Protein AF-A0A3L9I9H5-F1 (afdb_monomer_lite)

Radius of gyration: 28.95 Å; chains: 1; bounding box: 59×63×73 Å

Structure (mmCIF, N/CA/C/O backbone):
data_AF-A0A3L9I9H5-F1
#
_entry.id   AF-A0A3L9I9H5-F1
#
loop_
_atom_site.group_PDB
_atom_site.id
_atom_site.type_symbol
_atom_site.label_atom_id
_atom_site.label_alt_id
_atom_site.label_comp_id
_atom_site.label_asym_id
_atom_site.label_entity_id
_atom_site.label_seq_id
_atom_site.pdbx_PDB_ins_code
_atom_site.Cartn_x
_atom_site.Cartn_y
_atom_site.Cartn_z
_atom_site.occupancy
_atom_site.B_iso_or_equiv
_atom_site.auth_seq_id
_atom_site.auth_comp_id
_atom_site.auth_asym_id
_atom_site.auth_atom_id
_atom_site.pdbx_PDB_model_num
ATOM 1 N N . MET A 1 1 ? -47.687 -34.216 54.002 1.00 52.28 1 MET A N 1
ATOM 2 C CA . MET A 1 1 ? -46.566 -35.185 54.002 1.00 52.28 1 MET A CA 1
ATOM 3 C C . MET A 1 1 ? -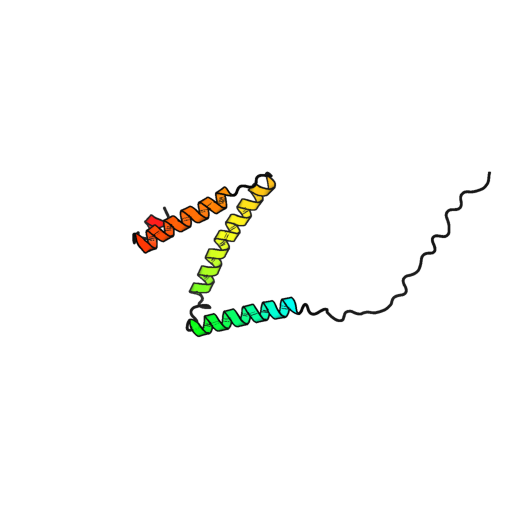46.639 -36.005 52.724 1.00 52.28 1 MET A C 1
ATOM 5 O O . MET A 1 1 ? -47.743 -36.356 52.338 1.00 52.28 1 MET A O 1
ATOM 9 N N . SER A 1 2 ? -45.480 -36.330 52.139 1.00 53.78 2 SER A N 1
ATOM 10 C CA . SER A 1 2 ? -45.273 -37.082 50.885 1.00 53.78 2 SER A CA 1
ATOM 11 C C . SER A 1 2 ? -45.312 -36.236 49.607 1.00 53.78 2 SER A C 1
ATOM 13 O O . SER A 1 2 ? -46.344 -35.667 49.297 1.00 53.78 2 SER A O 1
ATOM 15 N N . LYS A 1 3 ? -44.277 -36.120 48.775 1.00 56.28 3 LYS A N 1
ATOM 16 C CA . LYS A 1 3 ? -42.833 -36.400 48.838 1.00 56.28 3 LYS A CA 1
ATOM 17 C C . LYS A 1 3 ? -42.300 -35.749 47.552 1.00 56.28 3 LYS A C 1
ATOM 19 O O . LYS A 1 3 ? -42.800 -36.048 46.473 1.00 56.28 3 LYS A O 1
ATOM 24 N N . SER A 1 4 ? -41.327 -34.854 47.654 1.00 62.91 4 SER A N 1
ATOM 25 C CA . SER A 1 4 ? -40.497 -34.461 46.515 1.00 62.91 4 SER A CA 1
ATOM 26 C C . SER A 1 4 ? -39.667 -35.671 46.090 1.00 62.91 4 SER A C 1
ATOM 28 O O . SER A 1 4 ? -38.925 -36.194 46.921 1.00 62.91 4 SER A O 1
ATOM 30 N N . ASN A 1 5 ? -39.756 -36.105 44.832 1.00 60.75 5 ASN A N 1
ATOM 31 C CA . ASN A 1 5 ? -38.717 -36.959 44.259 1.00 60.75 5 ASN A CA 1
ATOM 32 C C . ASN A 1 5 ? -38.353 -36.521 42.831 1.00 60.75 5 ASN A C 1
ATOM 34 O O . ASN A 1 5 ? -38.993 -36.947 41.870 1.00 60.75 5 ASN A O 1
ATOM 38 N N . PRO A 1 6 ? -37.337 -35.657 42.685 1.00 61.06 6 PRO A N 1
ATOM 39 C CA . PRO A 1 6 ? -36.704 -35.358 41.412 1.00 61.06 6 PRO A CA 1
ATOM 40 C C . PRO A 1 6 ? -35.603 -36.395 41.160 1.00 61.06 6 PRO A C 1
ATOM 42 O O . PRO A 1 6 ? -34.468 -36.209 41.586 1.00 61.06 6 PRO A O 1
ATOM 45 N N . SER A 1 7 ? -35.915 -37.533 40.539 1.00 65.50 7 SER A N 1
ATOM 46 C CA . SER A 1 7 ? -34.901 -38.557 40.237 1.00 65.50 7 SER A CA 1
ATOM 47 C C . SER A 1 7 ? -35.367 -39.500 39.135 1.00 65.50 7 SER A C 1
ATOM 49 O O . SER A 1 7 ? -35.744 -40.622 39.425 1.00 65.50 7 SER A O 1
ATOM 51 N N . GLU A 1 8 ? -35.366 -39.033 37.886 1.00 62.00 8 GLU A N 1
ATOM 52 C CA . GLU A 1 8 ? -35.097 -39.877 36.709 1.00 62.00 8 GLU A CA 1
ATOM 53 C C . GLU A 1 8 ? -34.897 -38.989 35.472 1.00 62.00 8 GLU A C 1
ATOM 55 O O . GLU A 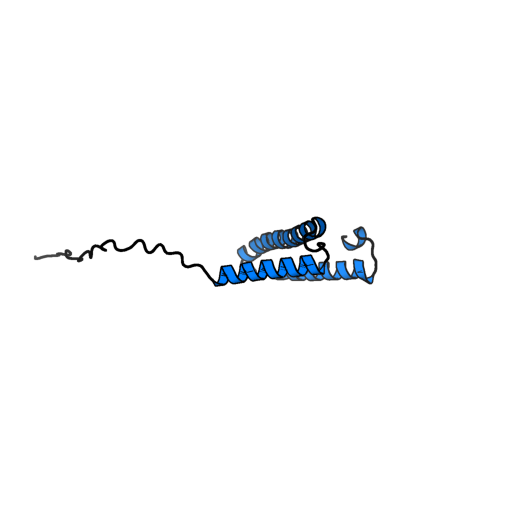1 8 ? -35.602 -39.051 34.467 1.00 62.00 8 GLU A O 1
ATOM 60 N N . VAL A 1 9 ? -33.881 -38.121 35.536 1.00 60.41 9 VAL A N 1
ATOM 61 C CA . VAL A 1 9 ? -33.251 -37.657 34.299 1.00 60.41 9 VAL A CA 1
ATOM 62 C C . VAL A 1 9 ? -32.510 -38.868 33.754 1.00 60.41 9 VAL A C 1
ATOM 64 O O . VAL A 1 9 ? -31.427 -39.213 34.223 1.00 60.41 9 VAL A O 1
ATOM 67 N N . LYS A 1 10 ? -33.145 -39.557 32.806 1.00 60.72 10 LYS A N 1
ATOM 68 C CA . LYS A 1 10 ? -32.541 -40.620 32.009 1.00 60.72 10 LYS A CA 1
ATOM 69 C C . LYS A 1 10 ? -31.348 -40.019 31.265 1.00 60.72 10 LYS A C 1
ATOM 71 O O . LYS A 1 10 ? -31.493 -39.477 30.173 1.00 60.72 10 LYS A O 1
ATOM 76 N N . LEU A 1 11 ? -30.178 -40.072 31.898 1.00 60.41 11 LEU A N 1
ATOM 77 C CA . LEU A 1 11 ? -28.890 -39.774 31.289 1.00 60.41 11 LEU A CA 1
ATOM 78 C C . LEU A 1 11 ? -28.681 -40.791 30.170 1.00 60.41 11 LEU A C 1
ATOM 80 O O . LEU A 1 11 ? -28.235 -41.915 30.393 1.00 60.41 11 LEU A O 1
ATOM 84 N N . ALA A 1 12 ? -29.067 -40.407 28.958 1.00 63.62 12 ALA A N 1
ATOM 85 C CA . ALA A 1 12 ? -28.627 -41.090 27.762 1.00 63.62 12 ALA A CA 1
ATOM 86 C C . ALA A 1 12 ? -27.102 -40.951 27.712 1.00 63.62 12 ALA A C 1
ATOM 88 O O . ALA A 1 12 ? -26.579 -39.864 27.479 1.00 63.62 12 ALA A O 1
ATOM 89 N N . VAL A 1 13 ? -26.398 -42.044 27.996 1.00 67.81 13 VAL A N 1
ATOM 90 C CA . VAL A 1 13 ? -24.962 -42.164 27.752 1.00 67.81 13 VAL A CA 1
ATOM 91 C C . VAL A 1 13 ? -24.767 -42.003 26.244 1.00 67.81 13 VAL A C 1
ATOM 93 O O . VAL A 1 13 ? -25.289 -42.835 25.497 1.00 67.81 13 VAL A O 1
ATOM 96 N N . PRO A 1 14 ? -24.060 -40.970 25.755 1.00 61.94 14 PRO A N 1
ATOM 97 C CA . PRO A 1 14 ? -23.662 -40.959 24.363 1.00 61.94 14 PRO A CA 1
ATOM 98 C C . PRO A 1 14 ? -22.609 -42.056 24.200 1.00 61.94 14 PRO A C 1
ATOM 100 O O . PRO A 1 14 ? -21.460 -41.915 24.616 1.00 61.94 14 PRO A O 1
ATOM 103 N N . THR A 1 15 ? -23.026 -43.193 23.647 1.00 61.25 15 THR A N 1
ATOM 104 C CA . THR A 1 15 ? -22.126 -44.238 23.166 1.00 61.25 15 THR A CA 1
ATOM 105 C C . THR A 1 15 ? -21.186 -43.634 22.134 1.00 61.25 15 THR A C 1
ATOM 107 O O . THR A 1 15 ? -21.619 -43.073 21.126 1.00 61.25 15 THR A O 1
ATOM 110 N N . SER A 1 16 ? -19.894 -43.748 22.422 1.00 67.00 16 SER A N 1
ATOM 111 C CA . SER A 1 16 ? -18.788 -43.442 21.528 1.00 67.00 16 SER A CA 1
ATOM 112 C C . SER A 1 16 ? -18.981 -44.119 20.169 1.00 67.00 16 SER A C 1
ATOM 114 O O . SER A 1 16 ? -19.199 -45.325 20.082 1.00 67.00 16 SER A O 1
ATOM 116 N N . GLY A 1 17 ? -18.879 -43.344 19.090 1.00 51.88 17 GLY A N 1
ATOM 117 C CA . GLY A 1 17 ? -19.072 -43.869 17.745 1.00 51.88 17 GLY A CA 1
ATOM 118 C C . GLY A 1 17 ? -18.466 -42.976 16.676 1.00 51.88 17 GLY A C 1
ATOM 119 O O . GLY A 1 17 ? -19.143 -42.116 16.129 1.00 51.88 17 GLY A O 1
ATOM 120 N N . GLY A 1 18 ? -17.199 -43.239 16.355 1.00 52.94 18 GLY A N 1
ATOM 121 C CA . GLY A 1 18 ? -16.605 -42.874 15.073 1.00 52.94 18 GLY A CA 1
ATOM 122 C C . GLY A 1 18 ? -15.670 -41.674 15.113 1.00 52.94 18 GLY A C 1
ATOM 123 O O . GLY A 1 18 ? -16.093 -40.526 15.016 1.00 52.94 18 GLY A O 1
ATOM 124 N N . PHE A 1 19 ? -14.367 -41.957 15.113 1.00 60.00 19 PHE A N 1
ATOM 125 C CA . PHE A 1 19 ? -13.364 -41.074 14.523 1.00 60.00 19 PHE A CA 1
ATOM 126 C C . PHE A 1 19 ? -13.673 -40.883 13.026 1.00 60.00 19 PHE A C 1
ATOM 128 O O . PHE A 1 19 ? -13.020 -41.469 12.169 1.00 60.00 19 PHE A O 1
ATOM 135 N N . SER A 1 20 ? -14.657 -40.052 12.685 1.00 58.19 20 SER A N 1
ATOM 136 C CA . SER A 1 20 ? -14.831 -39.553 11.318 1.00 58.19 20 SER A CA 1
ATOM 137 C C . SER A 1 20 ? -14.047 -38.252 11.156 1.00 58.19 20 SER A C 1
ATOM 139 O O . SER A 1 20 ? -14.580 -37.206 10.803 1.00 58.19 20 SER A O 1
ATOM 141 N N . GLY A 1 21 ? -12.746 -38.322 11.444 1.00 60.34 21 GLY A N 1
ATOM 142 C CA . GLY A 1 21 ? -11.775 -37.261 11.177 1.00 60.34 21 GLY A CA 1
ATOM 143 C C . GLY A 1 21 ? -11.319 -37.245 9.717 1.00 60.34 21 GLY A C 1
ATOM 144 O O . GLY A 1 21 ? -10.148 -36.977 9.446 1.00 60.34 21 GLY A O 1
ATOM 145 N N . LEU A 1 22 ? -12.205 -37.570 8.769 1.00 60.28 22 LEU A N 1
ATOM 146 C CA . LEU A 1 22 ? -11.900 -37.474 7.346 1.00 60.28 22 LEU A CA 1
ATOM 147 C C . LEU A 1 22 ? -12.185 -36.043 6.884 1.00 60.28 22 LEU A C 1
ATOM 149 O O . LEU A 1 22 ? -13.309 -35.668 6.566 1.00 60.28 22 LEU A O 1
ATOM 153 N N . LYS A 1 23 ? -11.114 -35.249 6.963 1.00 60.78 23 LYS A N 1
ATOM 154 C CA . LYS A 1 23 ? -10.952 -33.853 6.540 1.00 60.78 23 LYS A CA 1
ATOM 155 C C . LYS A 1 23 ? -11.960 -33.416 5.471 1.00 60.78 23 LYS A C 1
ATOM 157 O O . LYS A 1 23 ? -11.850 -33.815 4.314 1.00 60.78 23 LYS A O 1
ATOM 162 N N . SER A 1 24 ? -12.848 -32.491 5.828 1.00 68.38 24 SER A N 1
ATOM 163 C CA . SER A 1 24 ? -13.501 -31.630 4.847 1.00 68.38 24 SER A CA 1
ATOM 164 C C . SER A 1 24 ? -12.432 -30.735 4.213 1.00 68.38 24 SER A C 1
ATOM 166 O O . SER A 1 24 ? -12.001 -29.725 4.768 1.00 68.38 24 SER A O 1
ATOM 168 N N . LEU A 1 25 ? -11.931 -31.139 3.047 1.00 70.69 25 LEU A N 1
ATOM 169 C CA . LEU A 1 25 ? -11.130 -30.251 2.216 1.00 70.69 25 LEU A CA 1
ATOM 170 C C . LEU A 1 25 ? -12.061 -29.146 1.716 1.00 70.69 25 LEU A C 1
ATOM 172 O O . LEU A 1 25 ? -12.976 -29.398 0.935 1.00 70.69 25 LEU A O 1
ATOM 176 N N . ASN A 1 26 ? -11.839 -27.920 2.188 1.00 85.06 26 ASN A N 1
ATOM 177 C CA . ASN A 1 26 ? -12.552 -26.745 1.704 1.00 85.06 26 ASN A CA 1
ATOM 178 C C . ASN A 1 26 ? -12.134 -26.489 0.251 1.00 85.06 26 ASN A C 1
ATOM 180 O O . ASN A 1 26 ? -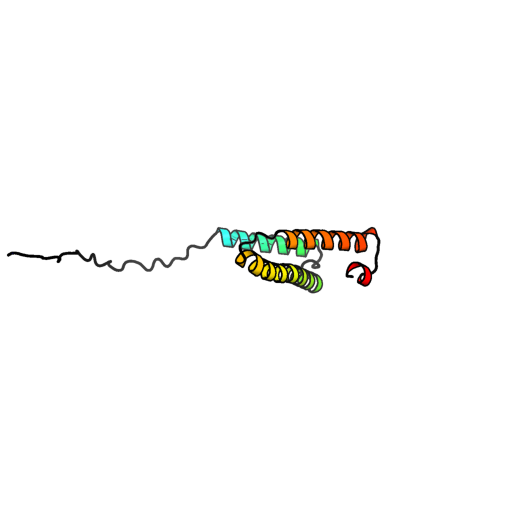11.172 -25.764 -0.004 1.00 85.06 26 ASN A O 1
ATOM 184 N N . PHE A 1 27 ? -12.837 -27.104 -0.704 1.00 89.88 27 PHE A N 1
ATOM 185 C CA . PHE A 1 27 ? -12.559 -26.984 -2.140 1.00 89.88 27 PHE A CA 1
ATOM 186 C C . PHE A 1 27 ? -12.471 -25.515 -2.581 1.00 89.88 27 PHE A C 1
ATOM 188 O O . PHE A 1 27 ? -11.606 -25.156 -3.370 1.00 89.88 27 PHE A O 1
ATOM 195 N N . GLN A 1 28 ? -13.277 -24.640 -1.973 1.00 90.62 28 GLN A N 1
ATOM 196 C CA . GLN A 1 28 ? -13.214 -23.193 -2.174 1.00 90.62 28 GLN A CA 1
ATOM 197 C C . GLN A 1 28 ? -11.837 -22.590 -1.848 1.00 90.62 28 GLN A C 1
ATOM 199 O O . GLN A 1 28 ? -11.334 -21.775 -2.615 1.00 90.62 28 GLN A O 1
ATOM 204 N N . VAL A 1 29 ? -11.201 -22.997 -0.743 1.00 91.44 29 VAL A N 1
ATOM 205 C CA . VAL A 1 29 ? -9.860 -22.513 -0.368 1.00 91.44 29 VAL A CA 1
ATOM 206 C C . VAL A 1 29 ? -8.827 -22.994 -1.381 1.00 91.44 29 VAL A C 1
ATOM 208 O O . VAL A 1 29 ? -7.961 -22.225 -1.786 1.00 91.44 29 VAL A O 1
ATOM 211 N N . PHE A 1 30 ? -8.947 -24.241 -1.839 1.00 92.25 30 PHE A N 1
ATOM 212 C CA . PHE A 1 30 ? -8.058 -24.784 -2.862 1.00 92.25 30 PHE A CA 1
ATOM 213 C C . PHE A 1 30 ? -8.184 -24.024 -4.189 1.00 92.25 30 PHE A C 1
ATOM 215 O O . PHE A 1 30 ? -7.173 -23.619 -4.756 1.00 92.25 30 PHE A O 1
ATOM 222 N N . VAL A 1 31 ? -9.413 -23.758 -4.642 1.00 94.62 31 VAL A N 1
ATOM 223 C CA . VAL A 1 31 ? -9.676 -22.961 -5.850 1.00 94.62 31 VAL A CA 1
ATOM 224 C C . VAL A 1 31 ? -9.145 -21.533 -5.699 1.00 94.62 31 VAL A C 1
ATOM 226 O O . VAL A 1 31 ? -8.519 -21.023 -6.623 1.00 94.62 31 VAL A O 1
ATOM 229 N N . MET A 1 32 ? -9.327 -20.900 -4.537 1.00 95.75 32 MET A N 1
ATOM 230 C CA . MET A 1 32 ? -8.816 -19.550 -4.273 1.00 95.75 32 MET A CA 1
ATOM 231 C C . MET A 1 32 ? -7.283 -19.497 -4.318 1.00 95.75 32 MET A C 1
ATOM 233 O O . MET A 1 32 ? -6.719 -18.620 -4.969 1.00 95.75 32 MET A O 1
ATOM 237 N N . ILE A 1 33 ? -6.602 -20.449 -3.676 1.00 95.81 33 ILE A N 1
ATOM 238 C CA . ILE A 1 33 ? -5.135 -20.537 -3.711 1.00 95.81 33 ILE A CA 1
ATOM 239 C C . ILE A 1 33 ? -4.652 -20.801 -5.142 1.00 95.81 33 ILE A C 1
ATOM 241 O O . ILE A 1 33 ? -3.725 -20.136 -5.603 1.00 95.81 33 ILE A O 1
ATOM 245 N N . ALA A 1 34 ? -5.296 -21.722 -5.864 1.00 96.19 34 ALA A N 1
ATOM 246 C CA . ALA A 1 34 ? -4.965 -22.008 -7.257 1.00 96.19 34 ALA A CA 1
ATOM 247 C C . ALA A 1 34 ? -5.133 -20.768 -8.150 1.00 96.19 34 ALA A C 1
ATOM 249 O O . ALA A 1 34 ? -4.261 -20.488 -8.971 1.00 96.19 34 ALA A O 1
ATOM 250 N N . ALA A 1 35 ? -6.201 -19.987 -7.951 1.00 96.50 35 ALA A N 1
ATOM 251 C CA . ALA A 1 35 ? -6.429 -18.737 -8.669 1.00 96.50 35 ALA A CA 1
ATOM 252 C C . ALA A 1 35 ? -5.335 -17.697 -8.380 1.00 96.50 35 ALA A C 1
ATOM 254 O O . ALA A 1 35 ? -4.812 -17.093 -9.316 1.00 96.50 35 ALA A O 1
ATOM 255 N N . ILE A 1 36 ? -4.934 -17.527 -7.114 1.00 96.31 36 ILE A N 1
ATOM 256 C CA . ILE A 1 36 ? -3.840 -16.615 -6.739 1.00 96.31 36 ILE A CA 1
ATOM 257 C C . ILE A 1 36 ? -2.540 -17.029 -7.430 1.00 96.31 36 ILE A C 1
ATOM 259 O O . ILE A 1 36 ? -1.895 -16.197 -8.064 1.00 96.31 36 ILE A O 1
ATOM 263 N N . ILE A 1 37 ? -2.172 -18.311 -7.361 1.00 96.75 37 ILE A N 1
ATOM 264 C CA . ILE A 1 37 ? -0.947 -18.814 -7.995 1.00 96.75 37 ILE A CA 1
ATOM 265 C C . ILE A 1 37 ? -0.999 -18.599 -9.511 1.00 96.75 37 ILE A C 1
ATOM 267 O O . ILE A 1 37 ? -0.026 -18.118 -10.090 1.00 96.75 37 ILE A O 1
ATOM 271 N N . ALA A 1 38 ? -2.129 -18.902 -10.154 1.00 97.31 38 ALA A N 1
ATOM 272 C CA . ALA A 1 38 ? -2.299 -18.702 -11.590 1.00 97.31 38 ALA A CA 1
ATOM 273 C C . ALA A 1 38 ? -2.111 -17.228 -11.987 1.00 97.31 38 ALA A C 1
ATOM 275 O O . ALA A 1 38 ? -1.376 -16.938 -12.930 1.00 97.31 38 ALA A O 1
ATOM 276 N N . ILE A 1 39 ? -2.707 -16.298 -11.234 1.00 96.25 39 ILE A N 1
ATOM 277 C CA . ILE A 1 39 ? -2.551 -14.853 -11.447 1.00 96.25 39 ILE A CA 1
ATOM 278 C C . ILE A 1 39 ? -1.090 -14.428 -11.246 1.00 96.25 39 ILE A C 1
ATOM 280 O O . ILE A 1 39 ? -0.541 -13.705 -12.078 1.00 96.25 39 ILE A O 1
ATOM 284 N N . MET A 1 40 ? -0.434 -14.900 -10.182 1.00 95.31 40 MET A N 1
ATOM 285 C CA . MET A 1 40 ? 0.972 -14.583 -9.914 1.00 95.31 40 MET A CA 1
ATOM 286 C C . MET A 1 40 ? 1.884 -15.070 -11.042 1.00 95.31 40 MET A C 1
ATOM 288 O O . MET A 1 40 ? 2.749 -14.317 -11.486 1.00 95.31 40 MET A O 1
ATOM 292 N N . LEU A 1 41 ? 1.688 -16.294 -11.540 1.00 96.44 41 LEU A N 1
ATOM 293 C CA . LEU A 1 41 ? 2.462 -16.838 -12.659 1.00 96.44 41 LEU A CA 1
ATOM 294 C C . LEU A 1 41 ? 2.203 -16.060 -13.951 1.00 96.44 41 LEU A C 1
ATOM 296 O O . LEU A 1 41 ? 3.156 -15.704 -14.643 1.00 96.44 41 LEU A O 1
ATOM 300 N N . PHE A 1 42 ? 0.940 -15.741 -14.240 1.00 97.31 42 PHE A N 1
ATOM 301 C CA . PHE A 1 42 ? 0.557 -14.947 -15.406 1.00 97.31 42 PHE A CA 1
ATOM 302 C C . PHE A 1 42 ? 1.250 -13.578 -15.413 1.00 97.31 42 PHE A C 1
ATOM 304 O O . PHE A 1 42 ? 1.888 -13.215 -16.403 1.00 97.31 42 PHE A O 1
ATOM 311 N N . PHE A 1 43 ? 1.194 -12.835 -14.303 1.00 96.25 43 PHE A N 1
ATOM 312 C CA . PHE A 1 43 ? 1.857 -11.531 -14.210 1.00 96.25 43 PHE A CA 1
ATOM 313 C C . PHE A 1 43 ? 3.376 -11.647 -14.171 1.00 96.25 43 PHE A C 1
ATOM 315 O O . PHE A 1 43 ? 4.061 -10.803 -14.734 1.00 96.25 43 PHE A O 1
ATOM 322 N N . THR A 1 44 ? 3.930 -12.697 -13.569 1.00 95.69 44 THR A N 1
ATOM 323 C CA . THR A 1 44 ? 5.383 -12.921 -13.595 1.00 95.69 44 THR A CA 1
ATOM 324 C C . THR A 1 44 ? 5.873 -13.154 -15.019 1.00 95.69 44 THR A C 1
ATOM 326 O O . THR A 1 44 ? 6.873 -12.565 -15.414 1.00 95.69 44 THR A O 1
ATOM 329 N N . TRP A 1 45 ? 5.157 -13.963 -15.802 1.00 96.38 45 TRP A N 1
ATOM 330 C CA . TRP A 1 45 ? 5.535 -14.265 -17.180 1.00 96.38 45 TRP A CA 1
ATOM 331 C C . TRP A 1 45 ? 5.343 -13.067 -18.115 1.00 96.38 45 TRP A C 1
ATOM 333 O O . TRP A 1 45 ? 6.250 -12.726 -18.862 1.00 96.38 45 TRP A O 1
ATOM 343 N N . THR A 1 46 ? 4.203 -12.377 -18.031 1.00 96.81 46 THR A N 1
ATOM 344 C CA . THR A 1 46 ? 3.907 -11.211 -18.889 1.00 96.81 46 THR A CA 1
ATOM 345 C C . THR A 1 46 ? 4.756 -9.975 -18.582 1.00 96.81 46 THR A C 1
ATOM 347 O O . THR A 1 46 ? 4.815 -9.068 -19.406 1.00 96.81 46 THR A O 1
ATOM 350 N N . THR A 1 47 ? 5.404 -9.919 -17.414 1.00 95.25 47 THR A N 1
ATOM 351 C CA . THR A 1 47 ? 6.264 -8.797 -16.997 1.00 95.25 47 THR A CA 1
ATOM 352 C C . THR A 1 47 ? 7.754 -9.140 -16.998 1.00 95.25 47 THR A C 1
ATOM 354 O O . THR A 1 47 ? 8.536 -8.427 -16.367 1.00 95.25 47 THR A O 1
ATOM 357 N N . ASP A 1 48 ? 8.153 -10.247 -17.633 1.00 93.50 48 ASP A N 1
ATOM 358 C CA . ASP A 1 48 ? 9.545 -10.723 -17.669 1.00 93.50 48 ASP A CA 1
ATOM 359 C C . ASP A 1 48 ? 10.183 -10.831 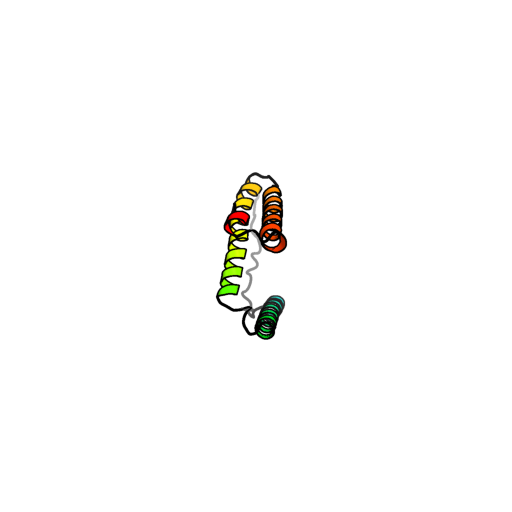-16.265 1.00 93.50 48 ASP A C 1
ATOM 361 O O . ASP A 1 48 ? 11.357 -10.533 -16.045 1.00 93.50 48 ASP A O 1
ATOM 365 N N . GLY A 1 49 ? 9.387 -11.230 -15.269 1.00 91.25 49 GLY A N 1
ATOM 366 C CA . GLY A 1 49 ? 9.809 -11.367 -13.874 1.00 91.25 49 GLY A CA 1
ATOM 367 C C . GLY A 1 49 ? 9.747 -10.086 -13.033 1.00 91.25 49 GLY A C 1
ATOM 368 O O . GLY A 1 49 ? 9.979 -10.154 -11.821 1.00 91.25 49 GLY A O 1
ATOM 369 N N . ALA A 1 50 ? 9.388 -8.929 -13.600 1.00 93.12 50 ALA A N 1
ATOM 370 C CA . ALA A 1 50 ? 9.326 -7.670 -12.851 1.00 93.12 50 ALA A CA 1
ATOM 371 C C . ALA A 1 50 ? 8.282 -7.694 -11.717 1.00 93.12 50 ALA A C 1
ATOM 373 O O . ALA A 1 50 ? 8.514 -7.097 -10.660 1.00 93.12 50 ALA A O 1
ATOM 374 N N . TYR A 1 51 ? 7.177 -8.429 -11.888 1.00 93.31 51 TYR A N 1
ATOM 375 C CA . TYR A 1 51 ? 6.119 -8.577 -10.881 1.00 93.31 51 TYR A CA 1
ATOM 376 C C . TYR A 1 51 ? 6.626 -9.141 -9.540 1.00 93.31 51 TYR A C 1
ATOM 378 O O . TYR A 1 51 ? 6.312 -8.586 -8.488 1.00 93.31 51 TYR A O 1
ATOM 386 N N . LEU A 1 52 ? 7.459 -10.189 -9.555 1.00 93.94 52 LEU A N 1
ATOM 387 C CA . LEU A 1 52 ? 8.047 -10.779 -8.337 1.00 93.94 52 LEU A CA 1
ATOM 388 C C . LEU A 1 52 ? 9.441 -10.233 -8.006 1.00 93.94 52 LEU A C 1
ATOM 390 O O . LEU A 1 52 ? 10.129 -10.768 -7.137 1.00 93.94 52 LEU A O 1
ATOM 394 N N . SER A 1 53 ? 9.873 -9.159 -8.669 1.00 96.19 53 SER A N 1
ATOM 395 C CA . SER A 1 53 ? 11.150 -8.521 -8.351 1.00 96.19 53 SER A CA 1
ATOM 396 C C . SER A 1 53 ? 11.179 -8.025 -6.901 1.00 96.19 53 SER A C 1
ATOM 398 O O . SER A 1 53 ? 10.180 -7.528 -6.374 1.00 96.19 53 SER A O 1
ATOM 400 N N . A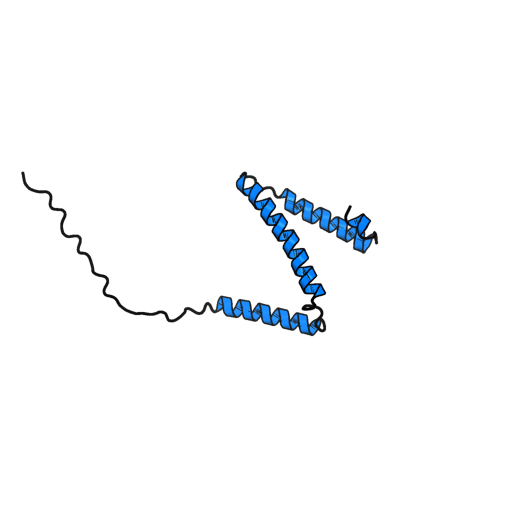LA A 1 54 ? 12.352 -8.079 -6.258 1.00 95.31 54 ALA A N 1
ATOM 401 C CA . ALA A 1 54 ? 12.525 -7.593 -4.885 1.00 95.31 54 ALA A CA 1
ATOM 402 C C . ALA A 1 54 ? 12.076 -6.130 -4.723 1.00 95.31 54 ALA A C 1
ATOM 404 O O . ALA A 1 54 ? 11.537 -5.756 -3.682 1.00 95.31 54 ALA A O 1
ATOM 405 N N . ARG A 1 55 ? 12.242 -5.309 -5.770 1.00 95.12 55 ARG A N 1
ATOM 406 C CA . ARG A 1 55 ? 11.772 -3.920 -5.802 1.00 95.12 55 ARG A CA 1
ATOM 407 C C . ARG A 1 55 ? 10.249 -3.842 -5.760 1.00 95.12 55 ARG A C 1
ATOM 409 O O . ARG A 1 55 ? 9.724 -3.113 -4.924 1.00 95.12 55 ARG A O 1
ATOM 416 N N . ASN A 1 56 ? 9.551 -4.591 -6.615 1.00 94.62 56 ASN A N 1
ATOM 417 C CA . ASN A 1 56 ? 8.091 -4.565 -6.655 1.00 94.62 56 ASN A CA 1
ATOM 418 C C . ASN A 1 56 ? 7.478 -5.147 -5.377 1.00 94.62 56 ASN A C 1
ATOM 420 O O . ASN A 1 56 ? 6.600 -4.525 -4.787 1.00 94.62 56 ASN A O 1
ATOM 424 N N . VAL A 1 57 ? 8.006 -6.270 -4.880 1.00 95.12 57 VAL A N 1
ATOM 425 C CA . VAL A 1 57 ? 7.572 -6.859 -3.603 1.00 95.12 57 VAL A CA 1
ATOM 426 C C . VAL A 1 57 ? 7.806 -5.885 -2.446 1.00 95.12 57 VAL A C 1
ATOM 428 O O . VAL A 1 57 ? 6.908 -5.662 -1.639 1.00 95.12 57 VAL A O 1
ATOM 431 N N . SER A 1 58 ? 8.971 -5.234 -2.383 1.00 96.25 58 SER A N 1
ATOM 432 C CA . SER A 1 58 ? 9.236 -4.232 -1.343 1.00 96.25 58 SER A CA 1
ATOM 433 C C . SER A 1 58 ? 8.304 -3.021 -1.451 1.00 96.25 58 SER A C 1
ATOM 435 O O . SER A 1 58 ? 7.897 -2.470 -0.430 1.00 96.25 58 SER A O 1
ATOM 437 N N . ASN A 1 59 ? 7.956 -2.595 -2.666 1.00 94.38 59 ASN A N 1
ATOM 438 C CA . ASN A 1 59 ? 7.011 -1.500 -2.887 1.00 94.38 59 ASN A CA 1
ATOM 439 C C . ASN A 1 59 ? 5.588 -1.895 -2.470 1.00 94.38 59 ASN A C 1
ATOM 441 O O . ASN A 1 59 ? 4.931 -1.124 -1.776 1.00 94.38 59 ASN A O 1
ATOM 445 N N . LEU A 1 60 ? 5.154 -3.112 -2.802 1.00 94.00 60 LEU A N 1
ATOM 446 C CA . LEU A 1 60 ? 3.868 -3.671 -2.388 1.00 94.00 60 LEU A CA 1
ATOM 447 C C . LEU A 1 60 ? 3.756 -3.758 -0.859 1.00 94.00 60 LEU A C 1
ATOM 449 O O . LEU A 1 60 ? 2.745 -3.354 -0.282 1.00 94.00 60 LEU A O 1
ATOM 453 N N . LEU A 1 61 ? 4.807 -4.242 -0.192 1.00 95.38 61 LEU A N 1
ATOM 454 C CA . LEU A 1 61 ? 4.859 -4.307 1.269 1.00 95.38 61 LEU A CA 1
ATOM 455 C C . LEU A 1 61 ? 4.823 -2.911 1.898 1.00 95.38 61 LEU A C 1
ATOM 457 O O . LEU A 1 61 ? 4.095 -2.706 2.866 1.00 95.38 61 LEU A O 1
ATOM 461 N N . ARG A 1 62 ? 5.545 -1.934 1.332 1.00 94.44 62 ARG A N 1
ATOM 462 C CA . ARG A 1 62 ? 5.485 -0.533 1.783 1.00 94.44 62 ARG A CA 1
ATOM 463 C C . ARG A 1 62 ? 4.086 0.064 1.625 1.00 94.44 62 ARG A C 1
ATOM 465 O O . ARG A 1 62 ? 3.590 0.675 2.566 1.00 94.44 62 ARG A O 1
ATOM 472 N N . GLN A 1 63 ? 3.429 -0.152 0.487 1.00 92.31 63 GLN A N 1
ATOM 473 C CA . GLN A 1 63 ? 2.062 0.324 0.253 1.00 92.31 63 GLN A CA 1
ATOM 474 C C . GLN A 1 63 ? 1.065 -0.321 1.228 1.00 92.31 63 GLN A C 1
ATOM 476 O O . GLN A 1 63 ? 0.232 0.369 1.810 1.00 92.31 63 GLN A O 1
ATOM 481 N N . THR A 1 64 ? 1.204 -1.625 1.475 1.00 94.56 64 THR A N 1
ATOM 482 C CA . THR A 1 64 ? 0.367 -2.360 2.438 1.00 94.56 64 THR A CA 1
ATOM 483 C C . THR A 1 64 ? 0.601 -1.881 3.873 1.00 94.56 64 THR A C 1
ATOM 485 O O . THR A 1 64 ? -0.350 -1.757 4.643 1.00 94.56 64 THR A O 1
ATOM 488 N N . ALA A 1 65 ? 1.847 -1.562 4.237 1.00 95.12 65 ALA A N 1
ATOM 489 C CA . ALA A 1 65 ? 2.183 -1.041 5.559 1.00 95.12 65 ALA A CA 1
ATOM 490 C C . ALA A 1 65 ? 1.482 0.296 5.850 1.00 95.12 65 ALA A C 1
ATOM 492 O O . ALA A 1 65 ? 0.972 0.472 6.953 1.00 95.12 65 ALA A O 1
ATOM 493 N N . ILE A 1 66 ? 1.386 1.200 4.865 1.00 91.38 66 ILE A N 1
ATOM 494 C CA . ILE A 1 66 ? 0.666 2.478 5.011 1.00 91.38 66 ILE A CA 1
ATOM 495 C C . ILE A 1 66 ? -0.805 2.222 5.364 1.00 91.38 66 ILE A C 1
ATOM 497 O O . ILE A 1 66 ? -1.306 2.759 6.351 1.00 91.38 66 ILE A O 1
ATOM 501 N N . THR A 1 67 ? -1.489 1.352 4.616 1.00 91.56 67 THR A N 1
ATOM 502 C CA . THR A 1 67 ? -2.884 0.986 4.910 1.00 91.56 67 THR A CA 1
ATOM 503 C C . THR A 1 67 ? -3.024 0.297 6.269 1.00 91.56 67 THR A C 1
ATOM 505 O O . THR A 1 67 ? -3.976 0.575 6.993 1.00 91.56 67 THR A O 1
ATOM 508 N N . GLY A 1 68 ? -2.070 -0.558 6.648 1.00 92.69 68 GLY A N 1
ATOM 509 C CA . GLY A 1 68 ? -2.048 -1.211 7.958 1.00 92.69 68 GLY A CA 1
ATOM 510 C C . GLY A 1 68 ? -1.943 -0.217 9.119 1.00 92.69 68 GLY A C 1
ATOM 511 O O . GLY A 1 68 ? -2.701 -0.320 10.080 1.00 92.69 68 GLY A O 1
ATOM 512 N N . ILE A 1 69 ? -1.062 0.782 9.012 1.00 93.12 69 ILE A N 1
ATOM 513 C CA . ILE A 1 69 ? -0.917 1.849 10.016 1.00 93.12 69 ILE A CA 1
ATOM 514 C C . ILE A 1 69 ? -2.211 2.668 10.122 1.00 93.12 69 ILE A C 1
ATOM 516 O O . ILE A 1 69 ? -2.683 2.932 11.228 1.00 93.12 69 ILE A O 1
ATOM 520 N N . LEU A 1 70 ? -2.824 3.016 8.986 1.00 91.50 70 LEU A N 1
ATOM 521 C CA . LEU A 1 70 ? -4.110 3.719 8.969 1.00 91.50 70 LEU A CA 1
ATOM 522 C C . LEU A 1 70 ? -5.220 2.899 9.630 1.00 91.50 70 LEU A C 1
ATOM 524 O O . LEU A 1 70 ? -5.988 3.443 10.420 1.00 91.50 70 LEU A O 1
ATOM 528 N N . ALA A 1 71 ? -5.284 1.592 9.363 1.00 91.19 71 ALA A N 1
ATOM 529 C CA . ALA A 1 71 ? -6.273 0.709 9.970 1.00 91.19 71 ALA A CA 1
ATOM 530 C C . ALA A 1 71 ? -6.172 0.704 11.504 1.00 91.19 71 ALA A C 1
ATOM 532 O O . ALA A 1 71 ? -7.200 0.753 12.173 1.00 91.19 71 ALA A O 1
ATOM 533 N N . VAL A 1 72 ? -4.956 0.723 12.066 1.00 93.31 72 VAL A N 1
ATOM 534 C CA . VAL A 1 72 ? -4.752 0.847 13.522 1.00 93.31 72 VAL A CA 1
ATOM 535 C C . VAL A 1 72 ? -5.314 2.171 14.055 1.00 93.31 72 VAL A C 1
ATOM 537 O O . VAL A 1 72 ? -5.970 2.174 15.093 1.00 93.31 72 VAL A O 1
ATOM 540 N N . GLY A 1 73 ? -5.132 3.283 13.334 1.00 90.06 73 GLY A N 1
ATOM 541 C CA . GLY A 1 73 ? -5.747 4.572 13.680 1.00 90.06 73 GLY A CA 1
ATOM 542 C C . GLY A 1 73 ? -7.279 4.520 13.686 1.00 90.06 73 GLY A C 1
ATOM 543 O O . GLY A 1 73 ? -7.917 4.974 14.636 1.00 90.06 73 GLY A O 1
ATOM 544 N N . MET A 1 74 ? -7.871 3.882 12.673 1.00 92.81 74 MET A N 1
ATOM 545 C CA . MET A 1 74 ? -9.326 3.725 12.551 1.00 92.81 74 MET A CA 1
ATOM 546 C C . MET A 1 74 ? -9.934 2.862 13.666 1.00 92.81 74 MET A C 1
ATOM 548 O O . MET A 1 74 ? -11.097 3.051 14.016 1.00 92.81 74 MET A O 1
ATOM 552 N N . VAL A 1 75 ? -9.166 1.950 14.273 1.00 91.94 75 VAL A N 1
ATOM 553 C CA . VAL A 1 75 ? -9.631 1.189 15.446 1.00 91.94 75 VAL A CA 1
ATOM 554 C C . VAL A 1 75 ? -9.943 2.125 16.621 1.00 91.94 75 VAL A C 1
ATOM 556 O O . VAL A 1 75 ? -10.984 1.960 17.253 1.00 91.94 75 VAL A O 1
ATOM 559 N N . PHE A 1 76 ? -9.111 3.139 16.892 1.00 89.31 76 PHE A N 1
ATOM 560 C CA . PHE A 1 76 ? -9.358 4.101 17.981 1.00 89.31 76 PHE A CA 1
ATOM 561 C C . PHE A 1 76 ? -10.607 4.960 17.744 1.00 89.31 76 PHE A C 1
ATOM 563 O O . PHE A 1 76 ? -11.376 5.210 18.675 1.00 89.31 76 PHE A O 1
ATOM 570 N N . VAL A 1 77 ? -10.834 5.358 16.492 1.00 89.88 77 VAL A N 1
ATOM 571 C CA . VAL A 1 77 ? -12.038 6.084 16.066 1.00 89.88 77 VAL A CA 1
ATOM 572 C C . VAL A 1 77 ? -13.293 5.252 16.340 1.00 89.88 77 VAL A C 1
ATOM 574 O O . VAL A 1 77 ? -14.215 5.714 17.008 1.00 89.88 77 VAL A O 1
ATOM 577 N N . ILE A 1 78 ? -13.312 3.999 15.874 1.00 91.31 78 ILE A N 1
ATOM 578 C CA . ILE A 1 78 ? -14.483 3.119 15.999 1.00 91.31 78 ILE A CA 1
ATOM 579 C C . ILE A 1 78 ? -14.785 2.809 17.471 1.00 91.31 78 ILE A C 1
ATOM 581 O O . ILE A 1 78 ? -15.951 2.763 17.863 1.00 91.31 78 ILE A O 1
ATOM 585 N N . ILE A 1 79 ? -13.754 2.632 18.307 1.00 93.25 79 ILE A N 1
ATOM 586 C CA . ILE A 1 79 ? -13.925 2.427 19.757 1.00 93.25 79 ILE A CA 1
ATOM 587 C C . ILE A 1 79 ? -14.602 3.638 20.416 1.00 93.25 79 ILE A C 1
ATOM 589 O O . ILE A 1 79 ? -15.372 3.464 21.358 1.00 93.25 79 ILE A O 1
ATOM 593 N N . SER A 1 80 ? -14.377 4.844 19.892 1.00 89.81 80 SER A N 1
ATOM 594 C CA . SER A 1 80 ? -15.025 6.078 20.360 1.00 89.81 80 SER A CA 1
ATOM 595 C C . SER A 1 80 ? -16.489 6.206 19.903 1.00 89.81 80 SER A C 1
ATOM 597 O O . SER A 1 80 ? -17.125 7.220 20.171 1.00 89.81 80 SER A O 1
ATOM 599 N N . ALA A 1 81 ? -17.041 5.172 19.250 1.00 86.69 81 ALA A N 1
ATOM 600 C CA . ALA A 1 81 ? -18.377 5.128 18.650 1.00 86.69 81 ALA A CA 1
ATOM 601 C C . ALA A 1 81 ? -18.615 6.191 17.562 1.00 86.69 81 ALA A C 1
ATOM 603 O O . ALA A 1 81 ? -19.758 6.511 17.228 1.00 86.69 81 ALA A O 1
ATOM 604 N N . GLU A 1 82 ? -17.535 6.692 16.966 1.00 85.00 82 GLU A N 1
ATOM 605 C CA . GLU A 1 82 ? -17.573 7.582 15.815 1.00 85.00 82 GLU A CA 1
ATOM 606 C C . GLU A 1 82 ? -17.323 6.776 14.534 1.00 85.00 82 GLU A C 1
ATOM 608 O O . GLU A 1 82 ? -16.519 5.844 14.499 1.00 85.00 82 GLU A O 1
ATOM 613 N N . ILE A 1 83 ? -18.022 7.124 13.454 1.00 82.56 83 ILE A N 1
ATOM 614 C CA . ILE A 1 83 ? -17.771 6.574 12.117 1.00 82.56 83 ILE A CA 1
ATOM 615 C C . ILE A 1 83 ? -17.016 7.646 11.334 1.00 82.56 83 ILE A C 1
ATOM 617 O O . IL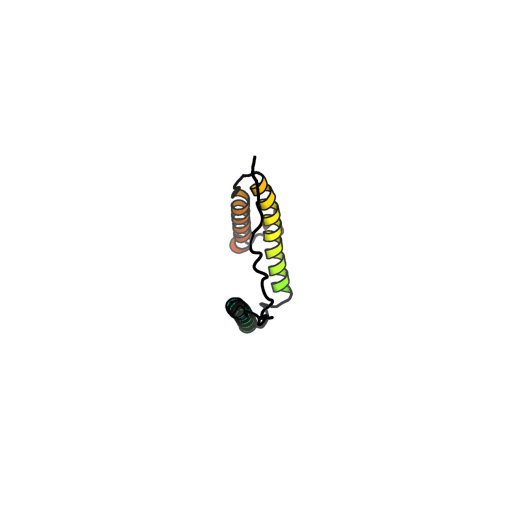E A 1 83 ? -17.581 8.327 10.478 1.00 82.56 83 ILE A O 1
ATOM 621 N N . ASP A 1 84 ? -15.746 7.856 11.690 1.00 85.12 84 ASP A N 1
ATOM 622 C CA . ASP A 1 84 ? -14.934 8.886 11.046 1.00 85.12 84 ASP A CA 1
ATOM 623 C C . ASP A 1 84 ? -14.420 8.404 9.684 1.00 85.12 84 ASP A C 1
ATOM 625 O O . ASP A 1 84 ? -13.432 7.679 9.572 1.00 85.12 84 ASP A O 1
ATOM 629 N N . LEU A 1 85 ? -15.111 8.814 8.621 1.00 84.50 85 LEU A N 1
ATOM 630 C CA . LEU A 1 85 ? -14.694 8.571 7.238 1.00 84.50 85 LEU A CA 1
ATOM 631 C C . LEU A 1 85 ? -13.614 9.569 6.768 1.00 84.50 85 LEU A C 1
ATOM 633 O O . LEU A 1 85 ? -13.052 9.402 5.678 1.00 84.50 85 LEU A O 1
ATOM 637 N N . SER A 1 86 ? -13.314 10.608 7.559 1.00 87.81 86 SER A N 1
ATOM 638 C CA . SER A 1 86 ? -12.424 11.701 7.158 1.00 87.81 86 SER A CA 1
ATOM 639 C C . SER A 1 86 ? -11.010 11.206 6.853 1.00 87.81 86 SER A C 1
ATOM 641 O O . SER A 1 86 ? -10.449 11.593 5.828 1.00 87.81 86 SER A O 1
ATOM 643 N N . VAL A 1 87 ? -10.478 10.266 7.642 1.00 87.50 87 VAL A N 1
ATOM 644 C CA . VAL A 1 87 ? -9.133 9.688 7.472 1.00 87.50 87 VAL A CA 1
ATOM 645 C C . VAL A 1 87 ? -8.963 9.050 6.090 1.00 87.50 87 VAL A C 1
ATOM 647 O O . VAL A 1 87 ? -7.953 9.267 5.418 1.00 87.50 87 VAL A O 1
ATOM 650 N N . GLY A 1 88 ? -9.974 8.308 5.630 1.00 87.75 88 GLY A N 1
ATOM 651 C CA . GLY A 1 88 ? -9.970 7.697 4.300 1.00 87.75 88 GLY A CA 1
ATOM 652 C C . GLY A 1 88 ? -10.037 8.741 3.184 1.00 87.75 88 GLY A C 1
ATOM 653 O O . GLY A 1 88 ? -9.274 8.667 2.221 1.00 87.75 88 GLY A O 1
ATOM 654 N N . SER A 1 89 ? -10.908 9.745 3.336 1.00 90.44 89 SER A N 1
ATOM 655 C CA . SER A 1 89 ? -11.071 10.816 2.343 1.00 90.44 89 SER A CA 1
ATOM 656 C C . SER A 1 89 ? -9.834 11.716 2.220 1.00 90.44 89 SER A C 1
ATOM 658 O O . SER A 1 89 ? -9.442 12.061 1.107 1.00 90.44 89 SER A O 1
ATOM 660 N N . MET A 1 90 ? -9.166 12.028 3.337 1.00 92.06 90 MET A N 1
ATOM 661 C CA . MET A 1 90 ? -7.931 12.812 3.351 1.00 92.06 90 MET A CA 1
ATOM 662 C C . MET A 1 90 ? -6.777 12.032 2.729 1.00 92.06 90 MET A C 1
ATOM 664 O O . MET A 1 90 ? -6.054 12.586 1.906 1.00 92.06 90 MET A O 1
ATOM 668 N N . MET A 1 91 ? -6.629 10.742 3.054 1.00 91.44 91 MET A N 1
ATOM 669 C CA . MET A 1 91 ? -5.605 9.902 2.427 1.00 91.44 91 MET A CA 1
ATOM 670 C C . MET A 1 91 ? -5.789 9.837 0.906 1.00 91.44 91 MET A C 1
ATOM 672 O O . MET A 1 91 ? -4.823 10.027 0.166 1.00 91.44 91 MET A O 1
ATOM 676 N N . GLY A 1 92 ? -7.026 9.640 0.439 1.00 91.69 92 GLY A N 1
ATOM 677 C CA . GLY A 1 92 ? -7.339 9.619 -0.989 1.00 91.69 92 GLY A CA 1
ATOM 678 C C . GLY A 1 92 ? -7.071 10.959 -1.680 1.00 91.69 92 GLY A C 1
ATOM 679 O O . GLY A 1 92 ? -6.444 10.983 -2.738 1.00 91.69 92 GLY A O 1
ATOM 680 N N . LEU A 1 93 ? -7.497 12.074 -1.074 1.00 94.50 93 LEU A N 1
ATOM 681 C CA . LEU A 1 93 ? -7.283 13.412 -1.628 1.00 94.50 93 LEU A CA 1
ATOM 682 C C . LEU A 1 93 ? -5.793 13.758 -1.706 1.00 94.50 93 LEU A C 1
ATOM 684 O O . LEU A 1 93 ? -5.313 14.130 -2.774 1.00 94.50 93 LEU A O 1
ATOM 688 N N . LEU A 1 94 ? -5.057 13.610 -0.603 1.00 92.62 94 LEU A N 1
ATOM 689 C CA . LEU A 1 94 ? -3.631 13.935 -0.542 1.00 92.62 94 LEU A CA 1
ATOM 690 C C . LEU A 1 94 ? -2.811 13.024 -1.462 1.00 92.62 94 LEU A C 1
ATOM 692 O O . LEU A 1 94 ? -1.937 13.508 -2.174 1.00 92.62 94 LEU A O 1
ATOM 696 N N . GLY A 1 95 ? -3.138 11.728 -1.522 1.00 92.38 95 GLY A N 1
ATOM 697 C CA . GLY A 1 95 ? -2.512 10.796 -2.460 1.00 92.38 95 GLY A CA 1
ATOM 698 C C . GLY A 1 95 ? -2.780 11.159 -3.924 1.00 92.38 95 GLY A C 1
ATOM 699 O O . GLY A 1 95 ? -1.866 11.115 -4.746 1.00 92.38 95 GLY A O 1
ATOM 700 N N . GLY A 1 96 ? -4.010 11.570 -4.251 1.00 93.94 96 GLY A N 1
ATOM 701 C CA . GLY A 1 96 ? -4.376 12.029 -5.592 1.00 93.94 96 GLY A CA 1
ATOM 702 C C . GLY A 1 96 ? -3.663 13.321 -5.994 1.00 93.94 96 GLY A C 1
ATOM 703 O O . GLY A 1 96 ? -3.124 13.405 -7.096 1.00 93.94 96 GLY A O 1
ATOM 704 N N . VAL A 1 97 ? -3.602 14.305 -5.092 1.00 94.62 97 VAL A N 1
ATOM 705 C CA . VAL A 1 97 ? -2.859 15.557 -5.312 1.00 94.62 97 VAL A CA 1
ATOM 706 C C . VAL A 1 97 ? -1.370 15.273 -5.497 1.00 94.62 97 VAL A C 1
ATOM 708 O O . VAL A 1 97 ? -0.787 15.753 -6.466 1.00 94.62 97 VAL A O 1
ATOM 711 N N . ALA A 1 98 ? -0.768 14.438 -4.645 1.00 93.00 98 ALA A N 1
ATOM 712 C CA . ALA A 1 98 ? 0.636 14.054 -4.773 1.00 93.00 98 ALA A CA 1
ATOM 713 C C . ALA A 1 98 ? 0.924 13.383 -6.127 1.00 93.00 98 ALA A C 1
ATOM 715 O O . ALA A 1 98 ? 1.907 13.727 -6.780 1.00 93.00 98 ALA A O 1
ATOM 716 N N . ALA A 1 99 ? 0.039 12.493 -6.592 1.00 93.06 99 ALA A N 1
ATOM 717 C CA . ALA A 1 99 ? 0.172 11.851 -7.899 1.00 93.06 99 ALA A CA 1
ATOM 718 C C . ALA A 1 99 ? 0.072 12.853 -9.064 1.00 93.06 99 ALA A C 1
ATOM 720 O O . ALA A 1 99 ? 0.834 12.752 -10.023 1.00 93.06 99 ALA A O 1
ATOM 721 N N . ILE A 1 100 ? -0.830 13.838 -8.988 1.00 95.06 100 ILE A N 1
ATOM 722 C CA . ILE A 1 100 ? -0.937 14.902 -10.000 1.00 95.06 100 ILE A CA 1
ATOM 723 C C . ILE A 1 100 ? 0.332 15.763 -10.010 1.00 95.06 100 ILE A C 1
ATOM 725 O O . ILE A 1 100 ? 0.869 16.055 -11.081 1.00 95.06 100 ILE A O 1
ATOM 729 N N . CYS A 1 101 ? 0.833 16.156 -8.838 1.00 94.81 101 CYS A N 1
ATOM 730 C CA . CYS A 1 101 ? 2.036 16.978 -8.735 1.00 94.81 101 CYS A CA 1
ATOM 731 C C . CYS A 1 101 ? 3.281 16.253 -9.269 1.00 94.81 101 CYS A C 1
ATOM 733 O O . CYS A 1 101 ? 4.045 16.846 -10.029 1.00 94.81 101 CYS A O 1
ATOM 735 N N . ASP A 1 102 ? 3.458 14.976 -8.926 1.00 93.81 102 ASP A N 1
ATOM 736 C CA . ASP A 1 102 ? 4.587 14.158 -9.386 1.00 93.81 102 ASP A CA 1
ATOM 737 C C . ASP A 1 102 ? 4.504 13.875 -10.897 1.00 93.81 102 ASP A C 1
ATOM 739 O O . ASP A 1 102 ? 5.441 14.152 -11.645 1.00 93.81 102 ASP A O 1
ATOM 743 N N . VAL A 1 103 ? 3.354 13.389 -11.381 1.00 93.75 103 VAL A N 1
ATOM 744 C CA . VAL A 1 103 ? 3.234 12.861 -12.751 1.00 93.75 103 VAL A CA 1
ATOM 745 C C . VAL A 1 103 ? 2.903 13.941 -13.783 1.00 93.75 103 VAL A C 1
ATOM 747 O O . VAL A 1 103 ? 3.420 13.889 -14.898 1.00 93.75 103 VAL A O 1
ATOM 750 N N . TRP A 1 104 ? 2.025 14.900 -13.468 1.00 95.50 104 TRP A N 1
ATOM 751 C CA . TRP A 1 104 ? 1.553 15.896 -14.447 1.00 95.50 104 TRP A CA 1
ATOM 752 C C . TRP A 1 104 ? 2.276 17.231 -14.332 1.00 95.50 104 TRP A C 1
ATOM 754 O O . TRP A 1 104 ? 2.579 17.847 -15.352 1.00 95.50 104 TRP A O 1
ATOM 764 N N . LEU A 1 105 ? 2.552 17.685 -13.108 1.00 93.88 105 LEU A N 1
ATOM 765 C CA . LEU A 1 105 ? 3.280 18.937 -12.885 1.00 93.88 105 LEU A CA 1
ATOM 766 C C . LEU A 1 105 ? 4.802 18.736 -12.862 1.00 93.88 105 LEU A C 1
ATOM 768 O O . LEU A 1 105 ? 5.538 19.722 -12.899 1.00 93.88 105 LEU A O 1
ATOM 772 N N . GLY A 1 106 ? 5.272 17.483 -12.826 1.00 92.81 106 GLY A N 1
ATOM 773 C CA . GLY A 1 106 ? 6.694 17.135 -12.849 1.00 92.81 106 GLY A CA 1
ATOM 774 C C . GLY A 1 106 ? 7.458 17.661 -11.637 1.00 92.81 106 GLY A C 1
ATOM 775 O O . GLY A 1 106 ? 8.641 17.990 -11.745 1.00 92.81 106 GLY A O 1
ATOM 776 N N . TRP A 1 107 ? 6.779 17.823 -10.500 1.00 94.25 107 TRP A N 1
ATOM 777 C CA . TRP A 1 107 ? 7.412 18.334 -9.293 1.00 94.25 107 TRP A CA 1
ATOM 778 C C . TRP A 1 107 ? 8.432 17.324 -8.758 1.00 94.25 107 TRP A C 1
ATOM 780 O O . TRP A 1 107 ? 8.176 16.122 -8.761 1.00 94.25 107 TRP A O 1
ATOM 790 N N . PRO A 1 108 ? 9.595 17.783 -8.267 1.00 91.69 108 PRO A N 1
ATOM 791 C CA . PRO A 1 108 ? 10.553 16.894 -7.631 1.00 91.69 108 PRO A CA 1
ATOM 792 C C . PRO A 1 108 ? 9.953 16.292 -6.352 1.00 91.69 108 PRO A C 1
ATOM 794 O O . PRO A 1 108 ? 9.319 17.000 -5.571 1.00 91.69 108 PRO A O 1
ATOM 797 N N . LEU A 1 109 ? 10.233 15.006 -6.104 1.00 88.06 109 LEU A N 1
ATOM 798 C CA . LEU A 1 109 ? 9.676 14.221 -4.989 1.00 88.06 109 LEU A CA 1
ATOM 799 C C . LEU A 1 109 ? 9.665 14.922 -3.612 1.00 88.06 109 LEU A C 1
ATOM 801 O O . LEU A 1 109 ? 8.688 14.772 -2.882 1.00 88.06 109 LEU A O 1
ATOM 805 N N . PRO A 1 110 ? 10.689 15.700 -3.203 1.00 92.12 110 PRO A N 1
ATOM 806 C CA . PRO A 1 110 ? 10.624 16.408 -1.926 1.00 92.12 110 PRO A CA 1
ATOM 807 C C . PRO A 1 110 ? 9.479 17.427 -1.851 1.00 92.12 110 PRO A C 1
ATOM 809 O O . PRO A 1 110 ? 8.893 17.586 -0.789 1.00 92.12 110 PRO A O 1
ATOM 812 N N . LEU A 1 111 ? 9.142 18.091 -2.962 1.00 89.06 111 LEU A N 1
ATOM 813 C CA . LEU A 1 111 ? 8.055 19.073 -3.022 1.00 89.06 111 LEU A CA 1
ATOM 814 C C . LEU A 1 111 ? 6.672 18.425 -3.101 1.00 89.06 111 LEU A C 1
ATOM 816 O O . LEU A 1 111 ? 5.694 19.067 -2.756 1.00 89.06 111 LEU A O 1
ATOM 820 N N . THR A 1 112 ? 6.571 17.181 -3.572 1.00 89.31 112 THR A N 1
ATOM 821 C CA . THR A 1 112 ? 5.287 16.463 -3.627 1.00 89.31 112 THR A CA 1
ATOM 822 C C . THR A 1 112 ? 4.911 15.831 -2.288 1.00 89.31 112 THR A C 1
ATOM 824 O O . THR A 1 112 ? 3.754 15.481 -2.084 1.00 89.31 112 THR A O 1
ATOM 827 N N . ILE A 1 113 ? 5.899 15.607 -1.415 1.00 84.19 113 ILE A N 1
ATOM 828 C CA . ILE A 1 113 ? 5.731 14.953 -0.109 1.00 84.19 113 ILE A CA 1
ATOM 829 C C . ILE A 1 113 ? 5.439 15.969 1.012 1.00 84.19 113 ILE A C 1
ATOM 831 O O . ILE A 1 113 ? 4.828 15.588 2.011 1.00 84.19 113 ILE A O 1
ATOM 835 N N . ILE A 1 114 ? 5.893 17.220 0.865 1.00 79.56 114 ILE A N 1
ATOM 836 C CA . ILE A 1 114 ? 5.672 18.332 1.812 1.00 79.56 114 ILE A CA 1
ATOM 837 C C . ILE A 1 114 ? 4.355 19.034 1.485 1.00 79.56 114 ILE A C 1
ATOM 839 O O . ILE A 1 114 ? 3.609 19.326 2.445 1.00 79.56 114 ILE A O 1
#

Sequence (114 aa):
MSKSNPSEVKLAVPTSGGFSGLKSLNFQVFVMIAAIIAIMLFFTWTTDGAYLSARNVSNLLRQTAITGILAVGMVFVIISAEIDLSVGSMMGLLGGVAAICDVWLGWPLPLTII

Foldseek 3Di:
DDDDDPDDPPPPDPPDDDPPVPDPPPVVVVVVVVVVVVVQVVCCVVVVNPCVDPVNVVVVVVVVVVVVVLVVVVVVCVVVVHPDCPSVVVCVVLVVQLCCCVPVVVDDNVVSVD

Organism: Escherichia coli (NCBI:txid562)

Secondary structure (DSSP, 8-state):
--------------------------HHHHHHHHHHHHHHHHHHHHTTT-TTSHHHHHHHHHHHHHHHHHHHHHHHHHHTT----HHHHHHHHHHHHHHHHHHTS---HHHHH-

pLDDT: mean 85.53, std 13.64, range [51.88, 97.31]